Protein AF-A0A2A5S2B0-F1 (afdb_monomer)

Nearest PDB structures (foldseek):
  4fxe-assembly1_A-2  TM=5.858E-01  e=5.589E-01  Escherichia coli K-12
  4fxe-assembly1_B-2  TM=5.676E-01  e=5.189E-01  Escherichia coli K-12

Structure (mmCIF, N/CA/C/O backbone):
data_AF-A0A2A5S2B0-F1
#
_entry.id   AF-A0A2A5S2B0-F1
#
loop_
_atom_site.group_PDB
_atom_site.id
_atom_site.type_symbol
_atom_site.label_atom_id
_atom_site.label_alt_id
_atom_site.label_comp_id
_atom_site.label_asym_id
_atom_site.label_entity_id
_atom_site.label_seq_id
_atom_site.pdbx_PDB_ins_code
_atom_site.Cartn_x
_atom_site.Cartn_y
_atom_site.Cartn_z
_atom_site.occupancy
_atom_site.B_iso_or_equiv
_atom_site.auth_seq_id
_atom_site.auth_comp_id
_atom_site.auth_asym_id
_atom_site.auth_atom_id
_atom_site.pdbx_PDB_model_num
ATOM 1 N N . MET A 1 1 ? -2.591 -1.613 11.972 1.00 57.09 1 MET A N 1
ATOM 2 C CA . MET A 1 1 ? -3.666 -1.343 10.986 1.00 57.09 1 MET A CA 1
ATOM 3 C C . MET A 1 1 ? -4.264 -2.640 10.445 1.00 57.09 1 MET A C 1
ATOM 5 O O . MET A 1 1 ? -5.467 -2.792 10.560 1.00 57.09 1 MET A O 1
ATOM 9 N N . ALA A 1 2 ? -3.453 -3.607 9.992 1.00 58.22 2 ALA A N 1
ATOM 10 C CA . ALA A 1 2 ? -3.925 -4.937 9.568 1.00 58.22 2 ALA A CA 1
ATOM 11 C C . ALA A 1 2 ? -4.534 -5.792 10.703 1.00 58.22 2 ALA A C 1
ATOM 13 O O . ALA A 1 2 ? -5.590 -6.384 10.526 1.00 58.22 2 ALA A O 1
ATOM 14 N N . GLN A 1 3 ? -3.930 -5.782 11.897 1.00 61.72 3 GLN A N 1
ATOM 15 C CA . GLN A 1 3 ? -4.409 -6.529 13.073 1.00 61.72 3 GLN A CA 1
ATOM 16 C C . GLN A 1 3 ? -5.870 -6.218 13.447 1.00 61.72 3 GLN A C 1
ATOM 18 O O . GLN A 1 3 ? -6.672 -7.127 13.618 1.00 61.72 3 GLN A O 1
ATOM 23 N N . LYS A 1 4 ? -6.254 -4.933 13.426 1.00 70.00 4 LYS A N 1
ATOM 24 C CA . LYS A 1 4 ? -7.632 -4.486 13.700 1.00 70.00 4 LYS A CA 1
ATOM 25 C C . LYS A 1 4 ? -8.654 -4.969 12.662 1.00 70.00 4 LYS A C 1
ATOM 27 O O . LYS A 1 4 ? -9.842 -4.999 12.960 1.00 70.00 4 LYS A O 1
ATOM 32 N N . VAL A 1 5 ? -8.226 -5.280 11.437 1.00 69.88 5 VAL A N 1
ATOM 33 C CA . VAL A 1 5 ? -9.118 -5.768 10.372 1.00 69.88 5 VAL A CA 1
ATOM 34 C C . VAL A 1 5 ? -9.406 -7.254 10.569 1.00 69.88 5 VAL A C 1
ATOM 36 O O . VAL A 1 5 ? -10.564 -7.651 10.491 1.00 69.88 5 VAL A O 1
ATOM 39 N N . PHE A 1 6 ? -8.385 -8.046 10.907 1.00 75.25 6 PHE A N 1
ATOM 40 C CA . PHE A 1 6 ? -8.547 -9.471 11.203 1.00 75.25 6 PHE A CA 1
ATOM 41 C C . PHE A 1 6 ? -9.336 -9.706 12.499 1.00 75.25 6 PHE A C 1
ATOM 43 O O . PHE A 1 6 ? -10.278 -10.496 12.501 1.00 75.25 6 PHE A O 1
ATOM 50 N N . GLU A 1 7 ? -9.068 -8.928 13.553 1.00 72.19 7 GLU A N 1
ATOM 51 C CA . GLU A 1 7 ? -9.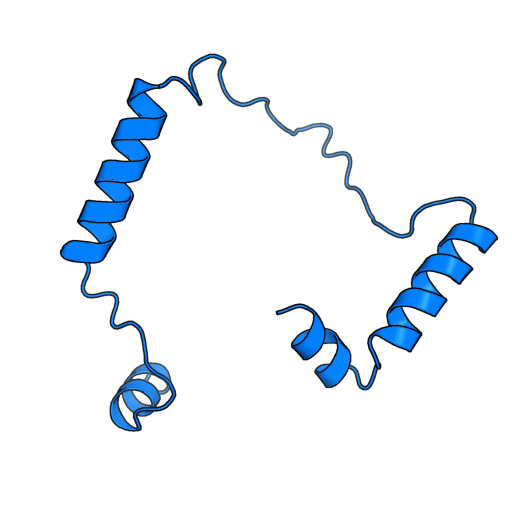833 -8.990 14.809 1.00 72.19 7 GLU A CA 1
ATOM 52 C C . GLU A 1 7 ? -11.325 -8.676 14.600 1.00 7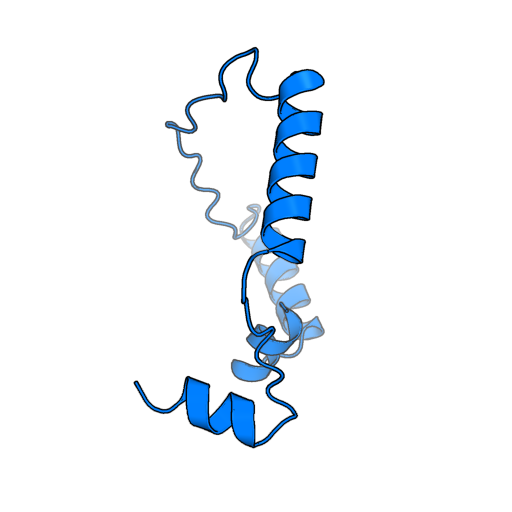2.19 7 GLU A C 1
ATOM 54 O O . GLU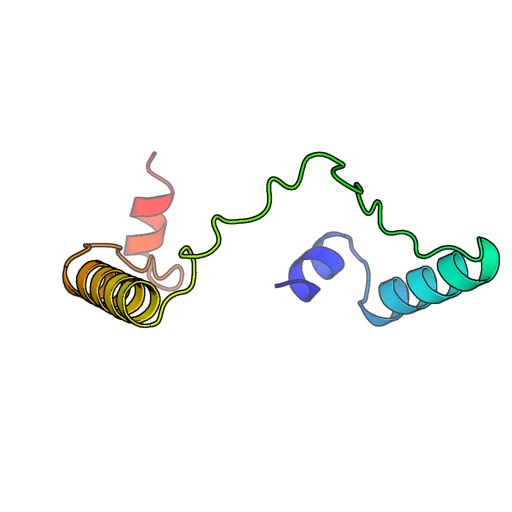 A 1 7 ? -12.186 -9.353 15.156 1.00 72.19 7 GLU A O 1
ATOM 59 N N . ARG A 1 8 ? -11.660 -7.704 13.735 1.00 74.94 8 ARG A N 1
ATOM 60 C CA . ARG A 1 8 ? -13.057 -7.394 13.366 1.00 74.94 8 ARG A CA 1
ATOM 61 C C . ARG A 1 8 ? -13.749 -8.512 12.586 1.00 74.94 8 ARG A C 1
ATOM 63 O O . ARG A 1 8 ? -14.973 -8.575 12.593 1.00 74.94 8 ARG A O 1
ATOM 70 N N . GLN A 1 9 ? -12.986 -9.370 11.915 1.00 73.88 9 GLN A N 1
ATOM 71 C CA . GLN A 1 9 ? -13.489 -10.548 11.205 1.00 73.88 9 GLN A CA 1
ATOM 72 C C . GLN A 1 9 ? -13.527 -11.797 12.100 1.00 73.88 9 GLN A C 1
ATOM 74 O O . GLN A 1 9 ? -13.847 -12.880 11.618 1.00 73.88 9 GLN A O 1
ATOM 79 N N . GLY A 1 10 ? -13.196 -11.663 13.392 1.00 80.75 10 GLY A N 1
ATOM 80 C CA . GLY A 1 10 ? -13.114 -12.789 14.323 1.00 80.75 10 GLY A CA 1
ATOM 81 C C . GLY A 1 10 ? -11.949 -13.738 14.028 1.00 80.75 10 GLY A C 1
ATOM 82 O O . GLY A 1 10 ? -11.967 -14.882 14.474 1.00 80.75 10 GLY A O 1
ATOM 83 N N . LEU A 1 11 ? -10.948 -13.286 13.265 1.00 80.19 11 LEU A N 1
ATOM 84 C CA . LEU A 1 11 ? -9.790 -14.079 12.870 1.00 80.19 11 LEU A CA 1
ATOM 85 C C . LEU A 1 11 ? -8.544 -13.608 13.614 1.00 80.19 11 LEU A C 1
ATOM 87 O O . LEU A 1 11 ? -8.152 -12.445 13.544 1.00 80.19 11 LEU A O 1
ATOM 91 N N . ASP A 1 12 ? -7.882 -14.546 14.285 1.00 86.75 12 ASP A N 1
ATOM 92 C CA . ASP A 1 12 ? -6.538 -14.315 14.803 1.00 86.75 12 ASP A CA 1
ATOM 93 C C . ASP A 1 12 ? -5.518 -14.247 13.650 1.00 86.75 12 ASP A C 1
ATOM 95 O O . ASP A 1 12 ? -5.621 -14.980 12.659 1.00 86.75 12 ASP A O 1
ATOM 99 N N . ILE A 1 13 ? -4.495 -13.402 13.795 1.00 82.81 13 ILE A N 1
ATOM 100 C CA . ILE A 1 13 ? -3.436 -13.214 12.792 1.00 82.81 13 ILE A CA 1
ATOM 101 C C . ILE A 1 13 ? -2.731 -14.538 12.492 1.00 82.81 13 ILE A C 1
ATOM 103 O O . ILE A 1 13 ? -2.446 -14.830 11.331 1.00 82.81 13 ILE A O 1
ATOM 107 N N . SER A 1 14 ? -2.477 -15.358 13.519 1.00 86.62 14 SER A N 1
ATOM 108 C CA . SER A 1 14 ? -1.843 -16.674 13.357 1.00 86.62 14 SER A CA 1
ATOM 109 C C . SER A 1 14 ? -2.651 -17.571 12.419 1.00 86.62 14 SER A C 1
ATOM 111 O O . SER A 1 14 ? -2.099 -18.247 11.548 1.00 86.62 14 SER A O 1
ATOM 113 N N . THR A 1 15 ? -3.976 -17.533 12.550 1.00 87.62 15 THR A N 1
ATOM 114 C CA . THR A 1 15 ? -4.900 -18.310 11.719 1.00 87.62 15 THR A CA 1
ATOM 115 C C . THR A 1 15 ? -4.930 -17.785 10.289 1.00 87.62 15 THR A C 1
ATOM 117 O O . THR A 1 15 ? -4.797 -18.573 9.354 1.00 87.62 15 THR A O 1
ATOM 120 N N . ALA A 1 16 ? -5.008 -16.464 10.102 1.00 83.25 16 ALA A N 1
ATOM 121 C CA . ALA A 1 16 ? -4.964 -15.850 8.775 1.00 83.25 16 ALA A CA 1
ATOM 122 C C . ALA A 1 16 ? -3.660 -16.186 8.026 1.00 83.25 16 ALA A C 1
ATOM 124 O O . ALA A 1 16 ? -3.689 -16.529 6.843 1.00 83.25 16 ALA A O 1
ATOM 125 N N . LEU A 1 17 ? -2.519 -16.164 8.725 1.00 86.75 17 LEU A N 1
ATOM 126 C CA . LEU A 1 17 ? -1.218 -16.501 8.148 1.00 86.75 17 LEU A CA 1
ATOM 127 C C . LEU A 1 17 ? -1.134 -17.983 7.755 1.00 86.75 17 LEU A C 1
ATOM 129 O O . LEU A 1 17 ? -0.666 -18.312 6.666 1.00 86.75 17 LEU A O 1
ATOM 133 N N . LYS A 1 18 ? -1.631 -18.885 8.611 1.00 91.62 18 LYS A N 1
ATOM 134 C CA . LYS A 1 18 ? -1.712 -20.320 8.298 1.00 91.62 18 LYS A CA 1
ATOM 135 C C . LYS A 1 18 ? -2.587 -20.566 7.079 1.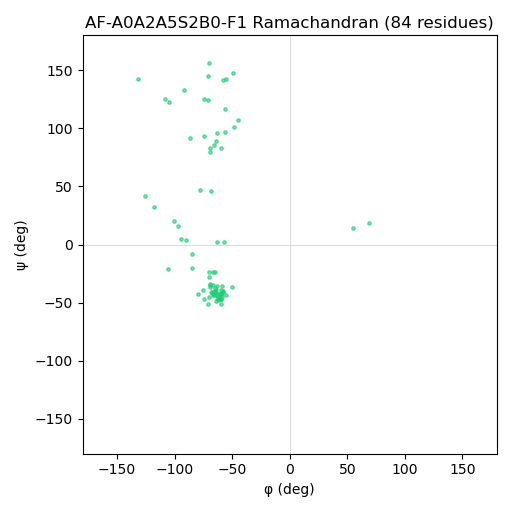00 91.62 18 LYS A C 1
ATOM 137 O O . LYS A 1 18 ? -2.164 -21.283 6.179 1.00 91.62 18 LYS A O 1
ATOM 142 N N . MET A 1 19 ? -3.765 -19.951 7.007 1.00 88.19 19 MET A N 1
ATOM 143 C CA . MET A 1 19 ? -4.648 -20.078 5.844 1.00 88.19 19 MET A CA 1
ATOM 144 C C . MET A 1 19 ? -3.970 -19.577 4.567 1.00 88.19 19 MET A C 1
ATOM 146 O O . MET A 1 19 ? -4.045 -20.250 3.544 1.00 88.19 19 MET A O 1
ATOM 150 N N . PHE A 1 20 ? -3.253 -18.452 4.638 1.00 86.38 20 PHE A N 1
ATOM 151 C CA . PHE A 1 20 ? -2.483 -17.922 3.515 1.00 86.38 20 PHE A CA 1
ATOM 152 C C . PHE A 1 20 ? -1.419 -18.910 3.021 1.00 86.38 20 PHE A C 1
ATOM 154 O O . PHE A 1 20 ? -1.391 -19.226 1.832 1.00 86.38 20 PHE A O 1
ATOM 161 N N . ILE A 1 21 ? -0.584 -19.445 3.919 1.00 88.06 21 ILE A N 1
ATOM 162 C CA . ILE A 1 21 ? 0.459 -20.424 3.567 1.00 88.06 21 ILE A CA 1
ATOM 163 C C . ILE A 1 21 ? -0.171 -21.692 2.988 1.00 88.06 21 ILE A C 1
ATOM 165 O O . ILE A 1 21 ? 0.279 -22.186 1.960 1.00 88.06 21 ILE A O 1
ATOM 169 N N . THR A 1 22 ? -1.229 -22.202 3.622 1.00 89.38 22 THR A N 1
ATOM 170 C CA . THR A 1 22 ? -1.876 -23.456 3.210 1.00 89.38 22 THR A CA 1
ATOM 171 C C . THR A 1 22 ? -2.522 -23.317 1.835 1.00 89.38 22 THR A C 1
ATOM 173 O O . THR A 1 22 ? -2.341 -24.186 0.988 1.00 89.38 22 THR A O 1
ATOM 176 N N . LYS A 1 23 ? -3.218 -22.201 1.583 1.00 86.06 23 LYS A N 1
ATOM 177 C CA . LYS A 1 23 ? -3.804 -21.894 0.276 1.00 86.06 23 LYS A CA 1
ATOM 178 C C . LYS A 1 23 ? -2.722 -21.725 -0.790 1.00 86.06 23 LYS A C 1
ATOM 180 O O . LYS A 1 23 ? -2.835 -22.321 -1.850 1.00 86.06 23 LYS A O 1
ATOM 185 N N . THR A 1 24 ? -1.639 -21.015 -0.467 1.00 86.06 24 THR A N 1
ATOM 186 C CA . THR A 1 24 ? -0.498 -20.837 -1.382 1.00 86.06 24 THR A CA 1
ATOM 187 C C . THR A 1 24 ? 0.169 -22.167 -1.732 1.00 86.06 24 THR A C 1
ATOM 189 O O . THR A 1 24 ? 0.496 -22.412 -2.886 1.00 86.06 24 THR A O 1
ATOM 192 N N . ALA A 1 25 ? 0.361 -23.051 -0.751 1.00 86.44 25 ALA A N 1
ATOM 193 C CA . ALA A 1 25 ? 0.957 -24.364 -0.975 1.00 86.44 25 ALA A CA 1
ATOM 194 C C . ALA A 1 25 ? 0.034 -25.297 -1.774 1.00 86.44 25 ALA A C 1
ATOM 196 O O . ALA A 1 25 ? 0.515 -26.081 -2.588 1.00 86.44 25 ALA A O 1
ATOM 197 N N . TYR A 1 26 ? -1.279 -25.217 -1.542 1.00 88.25 26 TYR A N 1
ATOM 198 C CA . TYR A 1 26 ? -2.266 -26.053 -2.218 1.00 88.25 26 TYR A CA 1
ATOM 199 C C . TYR A 1 26 ? -2.509 -25.618 -3.667 1.00 88.25 26 TYR A C 1
ATOM 201 O O . TYR A 1 26 ? -2.504 -26.450 -4.568 1.00 88.25 26 TYR A O 1
ATOM 209 N N . GLU A 1 27 ? -2.695 -24.319 -3.894 1.00 84.44 27 GLU A N 1
ATOM 210 C CA . GLU A 1 27 ? -2.978 -23.749 -5.216 1.00 84.44 27 GLU A CA 1
ATOM 211 C C . GLU A 1 27 ? -1.696 -23.483 -6.021 1.00 84.44 27 GLU A C 1
ATOM 213 O O . GLU A 1 27 ? -1.775 -23.158 -7.197 1.00 84.44 27 GLU A O 1
ATOM 218 N N . GLN A 1 28 ? -0.519 -23.625 -5.394 1.00 81.88 28 GLN A N 1
ATOM 219 C CA . GLN A 1 28 ? 0.799 -23.259 -5.942 1.00 81.88 28 GLN A CA 1
ATOM 220 C C . GLN A 1 28 ? 0.899 -21.797 -6.411 1.00 81.88 28 GLN A C 1
ATOM 222 O O . GLN A 1 28 ? 1.861 -21.411 -7.072 1.00 81.88 28 GLN A O 1
ATOM 227 N N . GLU A 1 29 ? -0.058 -20.963 -6.015 1.00 78.31 29 GLU A N 1
ATOM 228 C CA . GLU A 1 29 ? -0.159 -19.561 -6.385 1.00 78.31 29 GLU A CA 1
ATOM 229 C C . GLU A 1 29 ? -0.407 -18.715 -5.143 1.00 78.31 29 GLU A C 1
ATOM 231 O O . GLU A 1 29 ? -1.121 -19.100 -4.215 1.00 78.31 29 GLU A O 1
ATOM 236 N N . VAL A 1 30 ? 0.195 -17.529 -5.111 1.00 77.94 30 VAL A N 1
ATOM 237 C CA . VAL A 1 30 ? -0.045 -16.585 -4.023 1.00 77.94 30 VAL A CA 1
ATOM 238 C C . VAL A 1 30 ? -1.467 -16.036 -4.182 1.00 77.94 30 VAL A C 1
ATOM 240 O O . VAL A 1 30 ? -1.756 -15.443 -5.221 1.00 77.94 30 VAL A O 1
ATOM 243 N N . PRO A 1 31 ? -2.348 -16.142 -3.165 1.00 70.00 31 PRO A N 1
ATOM 244 C CA . PRO A 1 31 ? -3.749 -15.727 -3.244 1.00 70.00 31 PRO A CA 1
ATOM 245 C C . PRO A 1 31 ? -3.904 -14.206 -3.108 1.00 70.00 31 PRO A C 1
ATOM 247 O O . PRO A 1 31 ? -4.725 -13.696 -2.345 1.00 70.00 31 PRO A O 1
ATOM 250 N N . LEU A 1 32 ? -3.083 -13.464 -3.839 1.00 71.25 32 LEU A N 1
ATOM 251 C CA . LEU A 1 32 ? -3.229 -12.046 -4.066 1.00 71.25 32 LEU A CA 1
ATOM 252 C C . LEU A 1 32 ? -3.737 -11.911 -5.492 1.00 71.25 32 LEU A C 1
ATOM 254 O O . LEU A 1 32 ? -3.077 -12.348 -6.431 1.00 71.25 32 LEU A O 1
ATOM 258 N N . SER A 1 33 ? -4.890 -11.264 -5.668 1.00 62.09 33 SER A N 1
ATOM 259 C CA . SER A 1 33 ? -5.220 -10.700 -6.972 1.00 62.09 33 SER A CA 1
ATOM 260 C C . SER A 1 33 ? -4.260 -9.536 -7.191 1.00 62.09 33 SER A C 1
ATOM 262 O O . SER A 1 33 ? -4.574 -8.371 -6.943 1.00 62.09 33 SER A O 1
ATOM 264 N N . LEU A 1 34 ? -3.033 -9.871 -7.589 1.00 59.97 34 LEU A N 1
ATOM 265 C CA . LEU A 1 34 ? -2.158 -8.958 -8.282 1.00 59.97 34 LEU A CA 1
ATOM 266 C C . LEU A 1 34 ? -2.905 -8.695 -9.578 1.00 59.97 34 LEU A C 1
ATOM 268 O O . LEU A 1 34 ? -2.775 -9.430 -10.554 1.00 59.97 34 LEU A O 1
ATOM 272 N N . LYS A 1 35 ? -3.772 -7.678 -9.574 1.00 56.88 35 LYS A N 1
ATOM 273 C CA . LYS A 1 35 ? -4.091 -7.012 -10.821 1.00 56.88 35 LYS A CA 1
ATOM 274 C C . LYS A 1 35 ? -2.728 -6.579 -11.336 1.00 56.88 35 LYS A C 1
ATOM 276 O O . LYS A 1 35 ? -2.196 -5.569 -10.884 1.00 56.88 35 LYS A O 1
ATOM 281 N N . ASN A 1 36 ? -2.151 -7.373 -12.233 1.00 53.28 36 ASN A N 1
ATOM 282 C CA . ASN A 1 36 ? -1.216 -6.877 -13.213 1.00 53.28 36 ASN A CA 1
ATOM 283 C C . ASN A 1 36 ? -2.049 -5.858 -13.972 1.00 53.28 36 ASN A C 1
ATOM 285 O O . ASN A 1 36 ? -2.739 -6.180 -14.933 1.00 53.28 36 ASN A O 1
ATOM 289 N N . SER A 1 37 ? -2.138 -4.645 -13.432 1.00 53.00 37 SER A N 1
ATOM 290 C CA . SER A 1 37 ? -2.640 -3.530 -14.185 1.00 53.00 37 SER A CA 1
ATOM 291 C C . SER A 1 37 ? -1.624 -3.397 -15.300 1.00 53.00 37 SER A C 1
ATOM 293 O O . SER A 1 37 ? -0.589 -2.762 -15.128 1.00 53.00 37 SER A O 1
ATOM 295 N N . GLU A 1 38 ? -1.930 -3.990 -16.448 1.00 55.62 38 GLU A N 1
ATOM 296 C CA . GLU A 1 38 ? -1.248 -3.769 -17.726 1.00 55.62 38 GLU A CA 1
ATOM 297 C C . GLU A 1 38 ? -1.271 -2.273 -18.125 1.00 55.62 38 GLU A C 1
ATOM 299 O O . GLU A 1 38 ? -0.735 -1.874 -19.149 1.00 55.62 38 GLU A O 1
ATOM 304 N N . ILE A 1 39 ? -1.850 -1.423 -17.269 1.00 59.56 39 ILE A N 1
ATOM 305 C CA . ILE A 1 39 ? -1.923 0.029 -17.329 1.00 59.56 39 ILE A CA 1
ATOM 306 C C . ILE A 1 39 ? -1.381 0.646 -16.020 1.00 59.56 39 ILE A C 1
ATOM 308 O O . ILE A 1 39 ? -1.955 1.589 -15.479 1.00 59.56 39 ILE A O 1
ATOM 312 N N . THR A 1 40 ? -0.279 0.148 -15.450 1.00 60.03 40 THR A N 1
ATOM 313 C CA . THR A 1 40 ? 0.566 1.058 -14.660 1.00 60.03 40 THR A CA 1
ATOM 314 C C . THR A 1 40 ? 1.313 1.924 -15.657 1.00 60.03 40 THR A C 1
ATOM 316 O O . THR A 1 40 ? 2.363 1.526 -16.158 1.00 60.03 40 THR A O 1
ATOM 319 N N . THR A 1 41 ? 0.766 3.096 -15.983 1.00 72.88 41 THR A N 1
ATOM 320 C CA . THR A 1 41 ? 1.542 4.112 -16.697 1.00 72.88 41 THR A CA 1
ATOM 321 C C . THR A 1 41 ? 2.789 4.391 -15.861 1.00 72.88 41 THR A C 1
ATOM 323 O O . THR A 1 41 ? 2.638 4.816 -14.707 1.00 72.88 41 THR A O 1
ATOM 326 N N . PRO A 1 42 ? 3.999 4.112 -16.375 1.00 76.56 42 PRO A N 1
ATOM 327 C CA . PRO A 1 42 ? 5.208 4.392 -15.627 1.00 76.56 42 PRO A CA 1
ATOM 328 C C . PRO A 1 42 ? 5.234 5.882 -15.307 1.00 76.56 42 PRO A C 1
ATOM 330 O O . PRO A 1 42 ? 4.810 6.720 -16.110 1.00 76.56 42 PRO A O 1
ATOM 333 N N . TYR A 1 43 ? 5.700 6.214 -14.106 1.00 79.81 43 TYR A N 1
ATOM 334 C CA . TYR A 1 43 ? 5.936 7.608 -13.776 1.00 79.81 43 TYR A CA 1
ATOM 335 C C . TYR A 1 43 ? 6.880 8.216 -14.825 1.00 79.81 43 TYR A C 1
ATOM 337 O O . TYR A 1 43 ? 7.804 7.528 -15.268 1.00 79.81 43 TYR A O 1
ATOM 345 N N . PRO A 1 44 ? 6.676 9.484 -15.226 1.00 85.19 44 PRO A N 1
ATOM 346 C CA . PRO A 1 44 ? 7.625 10.180 -16.087 1.00 85.19 44 PRO A CA 1
ATOM 347 C C . PRO A 1 44 ? 9.054 10.046 -15.547 1.00 85.19 44 PRO A C 1
ATOM 349 O O . PRO A 1 44 ? 9.242 10.006 -14.329 1.00 85.19 44 PRO A O 1
ATOM 352 N N . SER A 1 45 ? 10.057 10.014 -16.426 1.00 85.56 45 SER A N 1
ATOM 353 C CA . SER A 1 45 ? 11.470 9.835 -16.040 1.00 85.56 45 SER A CA 1
ATOM 354 C C . SER A 1 45 ? 11.913 10.798 -14.933 1.00 85.56 45 SER A C 1
ATOM 356 O O . SER A 1 45 ? 12.617 10.409 -14.006 1.00 85.56 45 SER A O 1
ATOM 358 N N . ASP A 1 46 ? 11.399 12.028 -14.967 1.00 85.88 46 ASP A N 1
ATOM 359 C CA . ASP A 1 46 ? 11.788 13.105 -14.055 1.00 85.88 46 ASP A CA 1
ATOM 360 C C . ASP A 1 46 ? 10.827 13.244 -12.862 1.00 85.88 46 ASP A C 1
ATOM 362 O O . ASP A 1 46 ? 10.768 14.277 -12.190 1.00 85.88 46 ASP A O 1
ATOM 366 N N . TRP A 1 47 ? 9.997 12.233 -12.596 1.00 83.25 47 TRP A N 1
ATOM 367 C CA . TRP A 1 47 ? 9.006 12.283 -11.518 1.00 83.25 47 TRP A CA 1
ATOM 368 C C . TRP A 1 47 ? 9.619 12.244 -10.116 1.00 83.25 47 TRP A C 1
ATOM 370 O O . TRP A 1 47 ? 9.046 12.813 -9.176 1.00 83.25 47 TRP A O 1
ATOM 380 N N . PHE A 1 48 ? 10.788 11.609 -10.005 1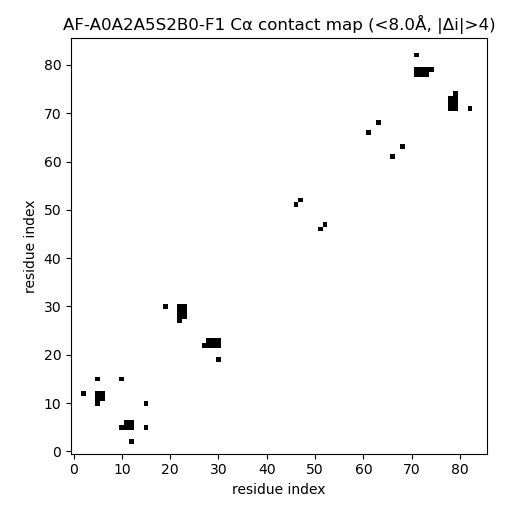.00 86.50 48 PHE A N 1
AT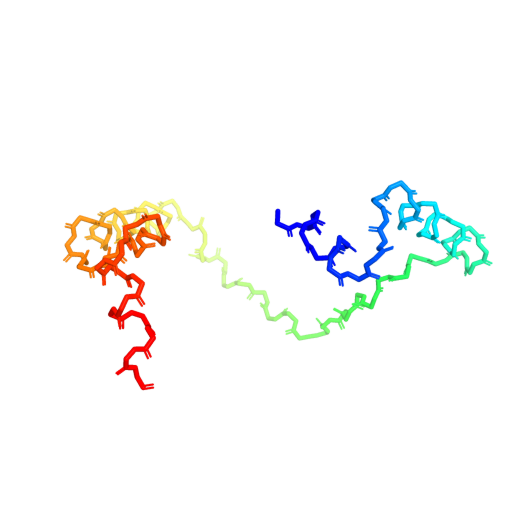OM 381 C CA . PHE A 1 48 ? 11.537 11.382 -8.768 1.00 86.50 48 PHE A CA 1
ATOM 382 C C . PHE A 1 48 ? 12.912 12.064 -8.775 1.00 86.50 48 PHE A C 1
ATOM 384 O O . PHE A 1 48 ? 13.854 11.546 -8.188 1.00 86.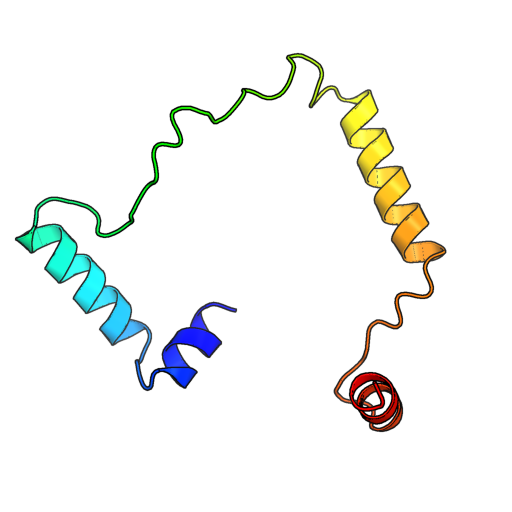50 48 PHE A O 1
ATOM 391 N N . ASN A 1 49 ? 13.046 13.217 -9.432 1.00 92.62 49 ASN A N 1
ATOM 392 C CA . ASN A 1 49 ? 14.275 14.001 -9.325 1.00 92.62 49 ASN A CA 1
ATOM 393 C C . ASN A 1 49 ? 14.419 14.632 -7.919 1.00 92.62 49 ASN A C 1
ATOM 395 O O . ASN A 1 49 ? 13.430 14.846 -7.204 1.00 92.62 49 ASN A O 1
ATOM 399 N N . ASP A 1 50 ? 15.656 14.938 -7.523 1.00 91.75 50 ASP A N 1
ATOM 400 C CA . ASP A 1 50 ? 15.975 15.433 -6.175 1.00 91.75 50 ASP A CA 1
ATOM 401 C C . ASP A 1 50 ? 15.239 16.736 -5.835 1.00 91.75 50 ASP A C 1
ATOM 403 O O . ASP A 1 50 ? 14.774 16.939 -4.708 1.00 91.75 50 ASP A O 1
ATOM 407 N N . GLU A 1 51 ? 15.064 17.604 -6.832 1.00 91.50 51 GLU A N 1
ATOM 408 C CA . GLU A 1 51 ? 14.342 18.863 -6.688 1.00 91.50 51 GLU A CA 1
ATOM 409 C C . GLU A 1 51 ? 12.864 18.634 -6.344 1.00 91.50 51 GLU A C 1
ATOM 411 O O . GLU A 1 51 ? 12.344 19.208 -5.385 1.00 91.50 51 GLU A O 1
ATOM 416 N N . ARG A 1 52 ? 12.170 17.754 -7.074 1.00 87.94 52 ARG A N 1
ATOM 417 C CA . ARG A 1 52 ? 10.755 17.445 -6.834 1.00 87.94 52 ARG A CA 1
ATOM 418 C C . ARG A 1 52 ? 10.558 16.693 -5.532 1.00 87.94 52 ARG A C 1
ATOM 420 O O . ARG A 1 52 ? 9.553 16.933 -4.869 1.00 87.94 52 ARG A O 1
ATOM 427 N N . ILE A 1 53 ? 11.481 15.816 -5.141 1.00 88.50 53 ILE A N 1
ATOM 428 C CA . ILE A 1 53 ? 11.438 15.150 -3.832 1.00 88.50 53 ILE A CA 1
ATOM 429 C C . ILE A 1 53 ? 11.557 16.195 -2.711 1.00 88.50 53 ILE A C 1
ATOM 431 O O . ILE A 1 53 ? 10.731 16.215 -1.794 1.00 88.50 53 ILE A O 1
ATOM 435 N N . SER A 1 54 ? 12.521 17.114 -2.820 1.00 91.88 54 SER A N 1
ATOM 436 C CA . SER A 1 54 ? 12.717 18.217 -1.870 1.00 91.88 54 SER A CA 1
ATOM 437 C C . SER A 1 54 ? 11.497 19.140 -1.800 1.00 91.88 54 SER A C 1
ATOM 439 O O . SER A 1 54 ? 11.012 19.465 -0.713 1.00 91.88 54 SER A O 1
ATOM 441 N N . ASN A 1 55 ? 10.930 19.500 -2.951 1.00 90.44 55 ASN A N 1
ATOM 442 C CA . ASN A 1 55 ? 9.746 20.349 -3.026 1.00 90.44 55 ASN A CA 1
ATOM 443 C C . ASN A 1 55 ? 8.504 19.657 -2.456 1.00 90.44 55 ASN A C 1
ATOM 445 O O . ASN A 1 55 ? 7.774 20.283 -1.693 1.00 90.44 55 ASN A O 1
ATOM 449 N N . ARG A 1 56 ? 8.291 18.359 -2.723 1.00 87.56 56 ARG A N 1
ATOM 450 C CA . ARG A 1 56 ? 7.206 17.589 -2.087 1.00 87.56 56 ARG A CA 1
ATOM 451 C C . ARG A 1 56 ? 7.345 17.584 -0.570 1.00 87.56 56 ARG A C 1
ATOM 453 O O . ARG A 1 56 ? 6.357 17.814 0.115 1.00 87.56 56 ARG A O 1
ATOM 460 N N . LYS A 1 57 ? 8.556 17.379 -0.044 1.00 88.81 57 LYS A N 1
ATOM 461 C CA . LYS A 1 57 ? 8.806 17.430 1.402 1.00 88.81 57 LYS A CA 1
ATOM 462 C C . LYS A 1 57 ? 8.455 18.801 1.985 1.00 88.81 57 LYS A C 1
ATOM 464 O O . LYS A 1 57 ? 7.714 18.869 2.957 1.00 88.81 57 LYS A O 1
ATOM 469 N N . LYS A 1 58 ? 8.893 19.889 1.342 1.00 91.12 58 LYS A N 1
ATOM 470 C CA . LYS A 1 58 ? 8.553 21.261 1.758 1.00 91.12 58 LYS A CA 1
ATOM 471 C C . LYS A 1 58 ? 7.050 21.530 1.720 1.00 91.12 58 LYS A C 1
ATOM 473 O O . LYS A 1 58 ? 6.533 22.145 2.645 1.00 91.12 58 LYS A O 1
ATOM 478 N N . ILE A 1 59 ? 6.353 21.075 0.678 1.00 85.44 59 ILE A N 1
ATOM 479 C CA . ILE A 1 59 ? 4.894 21.211 0.558 1.00 85.44 59 ILE A CA 1
ATOM 480 C C . ILE A 1 59 ? 4.205 20.458 1.693 1.00 85.44 59 ILE A C 1
ATOM 482 O O . ILE A 1 59 ? 3.334 21.024 2.342 1.00 85.44 59 ILE A O 1
ATOM 486 N N . THR A 1 60 ? 4.617 19.222 1.973 1.00 82.62 60 THR A N 1
ATOM 487 C CA . THR A 1 60 ? 4.096 18.432 3.093 1.00 82.62 60 THR A CA 1
ATOM 488 C C . THR A 1 60 ? 4.334 19.137 4.426 1.00 82.62 60 THR A C 1
ATOM 490 O O . THR A 1 60 ? 3.402 19.284 5.210 1.00 82.62 60 THR A O 1
ATOM 493 N N . ASP A 1 61 ? 5.542 19.645 4.668 1.00 84.69 61 ASP A N 1
ATOM 494 C CA . ASP A 1 61 ? 5.878 20.360 5.901 1.00 84.69 61 ASP A CA 1
ATOM 495 C C . ASP A 1 61 ? 5.077 21.666 6.046 1.00 84.69 61 ASP A C 1
ATOM 497 O O . ASP A 1 61 ? 4.630 22.003 7.142 1.00 84.69 61 ASP A O 1
ATOM 501 N N . LEU A 1 62 ? 4.865 22.401 4.950 1.00 84.12 62 LEU A N 1
ATOM 502 C CA . LEU A 1 62 ? 4.029 23.605 4.924 1.00 84.12 62 LEU A CA 1
ATOM 503 C C . LEU A 1 62 ? 2.553 23.274 5.136 1.00 84.12 62 LEU A C 1
ATOM 505 O O . LEU A 1 62 ? 1.880 23.975 5.886 1.00 84.12 62 LEU A O 1
ATOM 509 N N . ALA A 1 63 ? 2.061 22.198 4.525 1.00 77.75 63 ALA A N 1
ATOM 510 C CA . ALA A 1 63 ? 0.710 21.708 4.737 1.00 77.75 63 ALA A CA 1
ATOM 511 C C . ALA A 1 63 ? 0.513 21.292 6.198 1.00 77.75 63 ALA A C 1
ATOM 513 O O . ALA A 1 63 ? -0.478 21.675 6.793 1.00 77.75 63 ALA A O 1
ATOM 514 N N . PHE A 1 64 ? 1.467 20.610 6.834 1.00 73.62 64 PHE A N 1
ATOM 515 C CA . PHE A 1 64 ? 1.360 20.281 8.259 1.00 73.62 64 PHE A CA 1
ATOM 516 C C . PHE A 1 64 ? 1.414 21.503 9.180 1.00 73.62 64 PHE A C 1
ATOM 518 O O . PHE A 1 64 ? 0.759 21.504 10.217 1.00 73.62 64 PHE A O 1
ATOM 525 N N . LYS A 1 65 ? 2.197 22.528 8.832 1.00 78.75 65 LYS A N 1
ATOM 526 C CA . LYS A 1 65 ? 2.316 23.749 9.644 1.00 78.75 65 LYS A CA 1
ATOM 527 C C . LYS A 1 65 ? 1.106 24.670 9.519 1.00 78.75 65 LYS A C 1
ATOM 529 O O . LYS A 1 65 ? 0.714 25.279 10.506 1.00 78.75 65 LYS A O 1
ATOM 534 N N . ASN A 1 66 ? 0.563 24.797 8.310 1.00 76.62 66 ASN A N 1
ATOM 535 C CA . ASN A 1 66 ? -0.456 25.796 7.987 1.00 76.62 66 ASN A CA 1
ATOM 536 C C . ASN A 1 66 ? -1.855 25.209 7.843 1.00 76.62 66 ASN A C 1
ATOM 538 O O . ASN A 1 66 ? -2.832 25.949 7.925 1.00 76.62 66 ASN A O 1
ATOM 542 N N . SER A 1 67 ? -1.978 23.908 7.587 1.00 64.50 67 SER A N 1
ATOM 543 C CA . SER A 1 67 ? -3.292 23.296 7.541 1.00 64.50 67 SER A CA 1
ATOM 544 C C . SER A 1 67 ? -3.812 23.159 8.960 1.00 64.50 67 SER A C 1
ATOM 546 O O . SER A 1 67 ? -3.201 22.498 9.801 1.00 64.50 67 SER A O 1
ATOM 548 N N . GLN A 1 68 ? -4.997 23.713 9.195 1.00 62.25 68 GLN A N 1
ATOM 549 C CA . GLN A 1 68 ? -5.867 23.318 10.295 1.00 62.25 68 GLN A CA 1
ATOM 550 C C . GLN A 1 68 ? -6.408 21.901 10.046 1.00 62.25 68 GLN A C 1
ATOM 552 O O . GLN A 1 68 ? -7.600 21.659 10.215 1.00 62.25 68 GLN A O 1
ATOM 557 N N . VAL A 1 69 ? -5.563 20.933 9.651 1.00 60.56 69 VAL A N 1
ATOM 558 C CA . VAL A 1 69 ? -5.905 19.534 9.895 1.00 60.56 69 VAL A CA 1
ATOM 559 C C . VAL A 1 69 ? -5.876 19.422 11.410 1.00 60.56 69 VAL A C 1
ATOM 561 O O . VAL A 1 69 ? -4.837 19.118 11.998 1.00 60.56 69 VAL A O 1
ATOM 564 N N . GLN A 1 70 ? -7.003 19.750 12.051 1.00 55.41 70 GLN A N 1
ATOM 565 C CA . GLN A 1 70 ? -7.330 19.240 13.366 1.00 55.41 70 GLN A CA 1
ATOM 566 C C . GLN A 1 70 ? -6.998 17.765 13.258 1.00 55.41 70 GLN A C 1
ATOM 568 O O . GLN A 1 70 ? -7.617 17.006 12.508 1.00 55.41 70 GLN A O 1
ATOM 573 N N . LYS A 1 71 ? -5.909 17.375 13.906 1.00 61.47 71 LYS A N 1
ATOM 574 C CA . LYS A 1 71 ? -5.590 15.977 14.073 1.00 61.47 71 LYS A CA 1
ATOM 575 C C . LYS A 1 71 ? -6.661 15.514 15.042 1.00 61.47 71 LYS A C 1
ATOM 577 O O . LYS A 1 71 ? -6.401 15.599 16.233 1.00 61.47 71 LYS A O 1
ATOM 582 N N . LEU A 1 72 ? -7.850 15.190 14.515 1.00 56.94 72 LEU A N 1
ATOM 583 C CA . LEU A 1 72 ? -9.037 14.819 15.275 1.00 56.94 72 LEU A CA 1
ATOM 584 C C . LEU A 1 72 ? -8.582 13.776 16.273 1.00 56.94 72 LEU A C 1
ATOM 586 O O . LEU A 1 72 ? -8.283 12.626 15.928 1.00 56.94 72 LEU A O 1
ATOM 590 N N . ASP A 1 73 ? -8.395 14.234 17.496 1.00 63.56 73 ASP A N 1
ATOM 591 C CA . ASP A 1 73 ? -7.915 13.411 18.563 1.00 63.56 73 ASP A CA 1
ATOM 592 C C . ASP A 1 73 ? -9.167 12.777 19.124 1.00 63.56 73 ASP A C 1
ATOM 594 O O . ASP A 1 73 ? -9.836 13.332 19.986 1.00 63.56 73 ASP A O 1
ATOM 598 N N . LEU A 1 74 ? -9.506 11.599 18.605 1.00 63.91 74 LEU A N 1
ATOM 599 C CA . LEU A 1 74 ? -10.690 10.847 19.020 1.00 63.91 74 LEU A CA 1
ATOM 600 C C . LEU A 1 74 ? -10.633 10.409 20.498 1.00 63.91 74 LEU A C 1
ATOM 602 O O . LEU A 1 74 ? -11.519 9.691 20.954 1.00 63.91 74 LEU A O 1
ATOM 606 N N . SER A 1 75 ? -9.586 10.782 21.246 1.00 69.06 75 SER A N 1
ATOM 607 C CA . SER A 1 75 ? -9.557 10.695 22.708 1.00 69.06 75 SER A CA 1
ATOM 608 C C . SER A 1 75 ? -10.190 11.911 23.403 1.00 69.06 75 SER A C 1
ATOM 610 O O . SER A 1 75 ? -10.607 11.804 24.558 1.00 69.06 75 SER A O 1
ATOM 612 N N . LYS A 1 76 ? -10.316 13.046 22.709 1.00 73.25 76 LYS A N 1
ATOM 613 C CA . LYS A 1 76 ? -10.982 14.265 23.173 1.00 73.25 76 LYS A CA 1
ATOM 614 C C . LYS A 1 76 ? -12.445 14.247 22.757 1.00 73.25 76 LYS A C 1
ATOM 616 O O . LYS A 1 76 ? -12.789 13.941 21.619 1.00 73.25 76 LYS A O 1
ATOM 621 N N . LYS A 1 77 ? -13.335 14.562 23.697 1.00 71.44 77 LYS A N 1
ATOM 622 C CA . LYS A 1 77 ? -14.788 14.485 23.475 1.00 71.44 77 LYS A CA 1
ATOM 623 C C . LYS A 1 77 ? -15.285 15.564 22.513 1.00 71.44 77 LYS A C 1
ATOM 625 O O . LYS A 1 77 ? -16.342 15.398 21.913 1.00 71.44 77 LYS A O 1
ATOM 630 N N . GLU A 1 78 ? -14.542 16.654 22.399 1.00 73.31 78 GLU A N 1
ATOM 631 C CA . GLU A 1 78 ? -14.825 17.812 21.560 1.00 73.31 78 GLU A CA 1
ATOM 632 C C . GLU A 1 78 ? -14.634 17.454 20.079 1.00 73.31 78 GLU A C 1
ATOM 634 O O . GLU A 1 78 ? -15.576 17.572 19.299 1.00 73.31 78 GLU A O 1
ATOM 639 N N . ASP A 1 79 ? -13.484 16.873 19.737 1.00 65.44 79 ASP A N 1
ATOM 640 C CA . ASP A 1 79 ? -13.133 16.419 18.386 1.00 65.44 79 ASP A CA 1
ATOM 641 C C . ASP A 1 79 ? -14.069 15.293 17.897 1.00 65.44 79 ASP A C 1
ATOM 643 O O . ASP A 1 79 ? -14.447 15.239 16.729 1.00 65.44 79 ASP A O 1
ATOM 647 N N . ILE A 1 80 ? -14.510 14.406 18.799 1.00 70.06 80 ILE A N 1
ATOM 648 C CA . ILE A 1 80 ? -15.510 13.370 18.486 1.00 70.06 80 ILE A C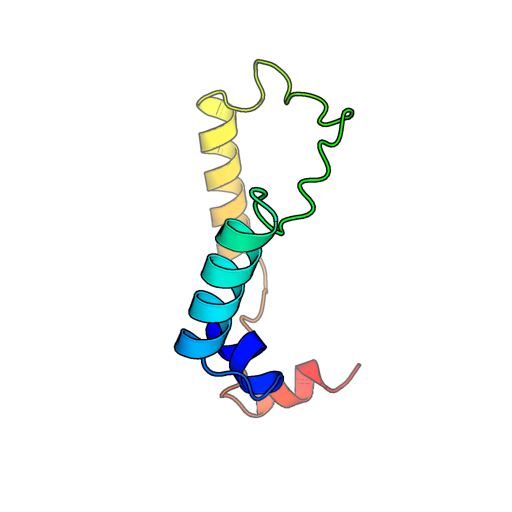A 1
ATOM 649 C C . ILE A 1 80 ? -16.840 14.009 18.069 1.00 70.06 80 ILE A C 1
ATOM 651 O O . ILE A 1 80 ? -17.449 13.577 17.096 1.00 70.06 80 ILE A O 1
ATOM 655 N N . LYS A 1 81 ? -17.310 15.030 18.797 1.00 73.44 81 LYS A N 1
ATOM 656 C CA . LYS A 1 81 ? -18.568 15.710 18.460 1.00 73.44 81 LYS A CA 1
ATOM 657 C C . LYS A 1 81 ? -18.481 16.422 17.116 1.00 73.44 81 LYS A C 1
ATOM 659 O O . LYS A 1 81 ? -19.443 16.371 16.365 1.00 73.44 81 LYS A O 1
ATOM 664 N N . GLU A 1 82 ? -17.352 17.059 16.823 1.00 71.94 82 GLU A N 1
ATOM 665 C CA . GLU A 1 82 ? -17.127 17.733 15.542 1.00 71.94 82 GLU A CA 1
ATOM 666 C C . GLU A 1 82 ? -17.110 16.732 14.372 1.00 71.94 82 GLU A C 1
ATOM 668 O O . GLU A 1 82 ? -17.713 16.996 13.341 1.00 71.94 82 GLU A O 1
ATOM 673 N N . PHE A 1 83 ? -16.542 15.533 14.562 1.00 71.44 83 PHE A N 1
ATOM 674 C CA . PHE A 1 83 ? -16.523 14.474 13.542 1.00 71.44 83 PHE A CA 1
ATOM 675 C C . PHE A 1 83 ? -17.893 13.836 13.248 1.00 71.44 83 PHE A C 1
ATOM 677 O O . PHE A 1 83 ? -18.141 13.411 12.124 1.00 71.44 83 PHE A O 1
ATOM 684 N N . PHE A 1 84 ? -18.769 13.713 14.249 1.00 77.38 84 PHE A N 1
ATOM 685 C CA . PHE A 1 84 ? -20.078 13.056 14.102 1.00 77.38 84 PHE A CA 1
ATOM 686 C C . PHE A 1 84 ? -21.237 14.021 13.794 1.00 77.38 84 PHE A C 1
ATOM 688 O O . PHE A 1 84 ? -22.382 13.576 13.750 1.00 77.38 84 PHE A O 1
ATOM 695 N N . ASN A 1 85 ? -20.960 15.314 13.601 1.00 68.19 85 ASN A N 1
ATOM 696 C CA . ASN A 1 85 ? -21.968 16.351 13.349 1.00 68.19 85 ASN A CA 1
ATOM 697 C C . ASN A 1 85 ? -22.121 16.748 11.861 1.00 68.19 85 ASN A C 1
ATOM 699 O O . ASN A 1 85 ? -22.660 17.823 11.597 1.00 68.19 85 ASN A O 1
ATOM 703 N N . ASP A 1 86 ? -21.690 15.903 10.916 1.00 51.16 86 ASP A N 1
ATOM 704 C CA . ASP A 1 86 ? -22.052 16.015 9.485 1.00 51.16 86 ASP A CA 1
ATOM 705 C C . ASP A 1 86 ? -23.403 15.335 9.186 1.00 51.16 86 ASP A C 1
ATOM 707 O O . ASP A 1 86 ? -23.546 14.123 9.488 1.00 51.16 86 ASP A O 1
#

Sequence (86 aa):
MAQKVFERQGLDISTALKMFITKTAYEQEVPLSLKNSEITTPYPSDWFNDERISNRKKITDLAFKNSQVQKLDLSKKEDIKEFFND

Secondary structure (DSSP, 8-state):
--HHHHHHTT--HHHHHHHHHHHHHHHSS-S------TT-PPPPGGGG-HHHHHHHHHHHHHHHHH-------TTSHHHHHHHT--

Mean predicted aligned error: 17.43 Å

Organism: NCBI:txid1365

pLDDT: mean 75.91, std 11.55, range [51.16, 92.62]

InterPro domains:
  IPR013321 Arc-type ribbon-helix-helix [G3DSA:1.10.1220.10] (1-33)

Foldseek 3Di:
DVQVVCVVVVHHPVRVVVVQVVCCVVVVHRPDPPPPVVPPPDDPPCCPPPVNVVVVVVVVVCCVVPPPPVVLPVVDPVSVCVVPVD

Radius of gyration: 21.34 Å; Cα contacts (8 Å, |Δi|>4): 28; chains: 1; bounding box: 38×52×41 Å

Solvent-accessible surface area (backbone atoms only — not comparable to full-atom values): 5434 Å² total; per-residue (Å²): 116,67,65,65,55,35,52,74,70,75,38,55,69,71,56,55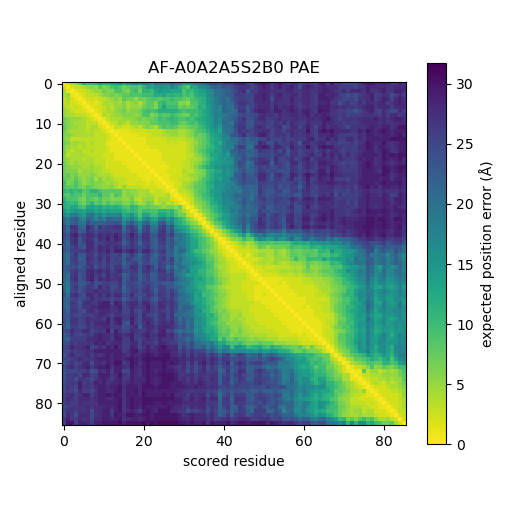,52,49,52,50,52,51,47,23,67,72,68,74,42,72,94,61,88,71,73,76,56,92,73,67,74,74,74,60,92,73,65,77,36,72,66,53,51,53,48,50,51,51,50,51,53,48,46,66,72,68,44,86,68,69,73,66,44,76,87,40,75,66,43,44,50,62,70,69,69,119